Protein AF-A0A359E6H4-F1 (afdb_monomer_lite)

Structure (mmCIF, N/CA/C/O backbone):
data_AF-A0A359E6H4-F1
#
_entry.id   AF-A0A359E6H4-F1
#
loop_
_atom_site.group_PDB
_atom_site.id
_atom_site.type_symbol
_atom_site.label_atom_id
_atom_site.label_alt_id
_atom_site.label_comp_id
_atom_site.label_asym_id
_atom_site.label_entity_id
_atom_site.label_seq_id
_atom_site.pdbx_PDB_ins_code
_atom_site.Cartn_x
_atom_site.Cartn_y
_atom_site.Cartn_z
_atom_site.occupancy
_atom_site.B_iso_or_equiv
_atom_site.auth_seq_id
_atom_site.auth_comp_id
_atom_site.auth_asym_id
_atom_site.auth_atom_id
_atom_site.pdbx_PDB_model_num
ATOM 1 N N . TYR A 1 1 ? 8.105 18.086 -6.329 1.00 47.44 1 TYR A N 1
ATOM 2 C CA . TYR A 1 1 ? 9.337 17.326 -6.606 1.00 47.44 1 TYR A CA 1
ATOM 3 C C . TYR A 1 1 ? 8.910 16.071 -7.336 1.00 47.44 1 TYR A C 1
ATOM 5 O O . TYR A 1 1 ? 8.106 15.325 -6.788 1.00 47.44 1 TYR A O 1
ATOM 13 N N . GLU A 1 2 ? 9.339 15.904 -8.579 1.00 53.31 2 GLU A N 1
ATOM 14 C CA . GLU A 1 2 ? 9.040 14.716 -9.380 1.00 53.31 2 GLU A CA 1
ATOM 15 C C . GLU A 1 2 ? 10.196 13.729 -9.184 1.00 53.31 2 GLU A C 1
ATOM 17 O O . GLU A 1 2 ? 11.354 14.114 -9.321 1.00 53.31 2 GLU A O 1
ATOM 22 N N . GLN A 1 3 ? 9.899 12.498 -8.760 1.00 60.84 3 GLN A N 1
ATOM 23 C CA . GLN A 1 3 ? 10.929 11.462 -8.625 1.00 60.84 3 GLN A CA 1
ATOM 24 C C . GLN A 1 3 ? 11.437 11.054 -10.014 1.00 60.84 3 GLN A C 1
ATOM 26 O O . GLN A 1 3 ? 10.607 10.918 -10.920 1.00 60.84 3 GLN A O 1
ATOM 31 N N . PRO A 1 4 ? 12.749 10.819 -10.177 1.00 62.72 4 PRO A N 1
ATOM 32 C CA . PRO A 1 4 ? 13.340 10.478 -11.462 1.00 62.72 4 PRO A CA 1
ATOM 33 C C . PRO A 1 4 ? 12.734 9.183 -12.012 1.00 62.72 4 PRO A C 1
ATOM 35 O O . PRO A 1 4 ? 12.682 8.150 -11.341 1.00 62.72 4 PRO A O 1
ATOM 38 N N . SER A 1 5 ? 12.251 9.256 -13.252 1.00 65.81 5 SER A N 1
ATOM 39 C CA . SER A 1 5 ? 11.793 8.104 -14.035 1.00 65.81 5 SER A CA 1
ATOM 40 C C . SER A 1 5 ? 12.916 7.490 -14.876 1.00 65.81 5 SER A C 1
ATOM 42 O O . SER A 1 5 ? 12.679 6.497 -15.569 1.00 65.81 5 SER A O 1
ATOM 44 N N . SER A 1 6 ? 14.117 8.080 -14.842 1.00 74.00 6 SER A N 1
ATOM 45 C CA . SER A 1 6 ? 15.315 7.588 -15.517 1.00 74.00 6 SER A CA 1
ATOM 46 C C . SER A 1 6 ? 16.258 6.888 -14.524 1.00 74.00 6 SER A C 1
ATOM 48 O O . SER A 1 6 ? 16.288 7.242 -13.346 1.00 74.00 6 SER A O 1
ATOM 50 N N . LEU A 1 7 ? 17.029 5.895 -14.977 1.00 77.56 7 LEU A N 1
ATOM 51 C CA . LEU A 1 7 ? 18.094 5.285 -14.172 1.00 77.56 7 LEU A CA 1
ATOM 52 C C . LEU A 1 7 ? 19.286 6.234 -14.018 1.00 77.56 7 LEU A C 1
ATOM 54 O O . LEU A 1 7 ? 19.918 6.243 -12.969 1.00 77.56 7 LEU A O 1
ATOM 58 N N . ASP A 1 8 ? 19.580 7.026 -15.050 1.00 76.88 8 ASP A N 1
ATOM 59 C CA . ASP A 1 8 ? 20.718 7.950 -15.049 1.00 76.88 8 ASP A CA 1
ATOM 60 C C . ASP A 1 8 ? 20.575 9.034 -13.963 1.00 76.88 8 ASP A C 1
ATOM 62 O O . ASP A 1 8 ? 21.579 9.509 -13.436 1.00 76.88 8 ASP A O 1
ATOM 66 N N . ASP A 1 9 ? 19.335 9.359 -13.579 1.00 77.44 9 ASP A N 1
ATOM 67 C CA . ASP A 1 9 ? 19.010 10.291 -12.495 1.00 77.44 9 ASP A CA 1
ATOM 68 C C . ASP A 1 9 ? 18.533 9.579 -11.211 1.00 77.44 9 ASP A C 1
ATOM 70 O O . ASP A 1 9 ? 18.143 10.244 -10.249 1.00 77.44 9 ASP A O 1
ATOM 74 N N . TYR A 1 10 ? 18.516 8.238 -11.175 1.00 82.25 10 TYR A N 1
ATOM 75 C CA . TYR A 1 10 ? 18.074 7.480 -10.003 1.00 82.25 10 TYR A CA 1
ATOM 76 C C . TYR A 1 10 ? 19.144 7.475 -8.910 1.00 82.25 10 TYR A C 1
ATOM 78 O O . TYR A 1 10 ? 20.218 6.897 -9.066 1.00 82.25 10 TYR A O 1
ATOM 86 N N . ASP A 1 11 ? 18.794 8.057 -7.766 1.00 82.88 11 ASP A N 1
ATOM 87 C CA . ASP A 1 11 ? 19.563 7.983 -6.530 1.00 82.88 11 ASP A CA 1
ATOM 88 C C . ASP A 1 11 ? 18.791 7.146 -5.488 1.00 82.88 11 ASP A C 1
ATOM 90 O O . ASP A 1 11 ? 17.731 7.588 -5.025 1.00 82.88 11 ASP A O 1
ATOM 94 N N . PRO A 1 12 ? 19.272 5.947 -5.104 1.00 80.19 12 PRO A N 1
ATOM 95 C CA . PRO A 1 12 ? 18.596 5.109 -4.114 1.00 80.19 12 PRO A CA 1
ATOM 96 C C . PRO A 1 12 ? 18.515 5.758 -2.725 1.00 80.19 12 PRO A C 1
ATOM 98 O O . PRO A 1 12 ? 17.591 5.444 -1.974 1.00 80.19 12 PRO A O 1
ATOM 101 N N . ASP A 1 13 ? 19.402 6.699 -2.386 1.00 85.31 13 ASP A N 1
ATOM 102 C CA . ASP A 1 13 ? 19.354 7.415 -1.104 1.00 85.31 13 ASP A CA 1
ATOM 103 C C . ASP A 1 13 ? 18.166 8.396 -1.036 1.00 85.31 13 ASP A C 1
ATOM 105 O O . ASP A 1 13 ? 17.739 8.822 0.044 1.00 85.31 13 ASP A O 1
ATOM 109 N N . CYS A 1 14 ? 17.576 8.732 -2.187 1.00 84.69 14 CYS A N 1
ATOM 110 C CA . CYS A 1 14 ? 16.382 9.563 -2.271 1.00 84.69 14 CYS A CA 1
ATOM 111 C C . CYS A 1 14 ? 15.078 8.785 -2.021 1.00 84.69 14 CYS A C 1
ATOM 113 O O . CYS A 1 14 ? 14.044 9.424 -1.781 1.00 84.69 14 CYS A O 1
ATOM 115 N N . ASP A 1 15 ? 15.095 7.450 -2.011 1.00 89.38 15 ASP A N 1
ATOM 116 C CA . ASP A 1 15 ? 13.931 6.638 -1.651 1.00 89.38 15 ASP A CA 1
ATOM 117 C C . ASP A 1 15 ? 13.612 6.743 -0.140 1.00 89.38 15 ASP A C 1
ATOM 119 O O . ASP A 1 15 ? 14.373 7.267 0.676 1.00 89.38 15 ASP A O 1
ATOM 123 N N . ILE A 1 16 ? 12.412 6.309 0.249 1.00 90.81 16 ILE A N 1
ATOM 124 C CA . ILE A 1 16 ? 12.001 6.155 1.648 1.00 90.81 16 ILE A CA 1
ATOM 125 C C . ILE A 1 16 ? 12.100 4.680 2.017 1.00 90.81 16 ILE A C 1
ATOM 127 O O . ILE A 1 16 ? 11.517 3.835 1.339 1.00 90.81 16 ILE A O 1
ATOM 131 N N . GLN A 1 17 ? 12.754 4.389 3.138 1.00 92.88 17 GLN A N 1
ATOM 132 C CA . GLN A 1 17 ? 12.749 3.053 3.722 1.00 92.88 17 GLN A CA 1
ATOM 133 C C . GLN A 1 17 ? 11.508 2.826 4.586 1.00 92.88 17 GLN A C 1
ATOM 135 O O . GLN A 1 17 ? 11.049 3.726 5.295 1.00 92.88 17 GLN A O 1
ATOM 140 N N . PHE A 1 18 ? 10.971 1.612 4.535 1.00 91.38 18 PHE A N 1
ATOM 141 C CA . PHE A 1 18 ? 9.938 1.139 5.452 1.00 91.38 18 PHE A CA 1
ATOM 142 C C . PHE A 1 18 ? 10.170 -0.336 5.787 1.00 91.38 18 PHE A C 1
ATOM 144 O O . PHE A 1 18 ? 10.780 -1.060 5.003 1.00 91.38 18 PHE A O 1
ATOM 151 N N . THR A 1 19 ? 9.670 -0.780 6.939 1.00 94.31 19 THR A N 1
ATOM 152 C CA . THR A 1 19 ? 9.799 -2.172 7.382 1.00 94.31 19 THR A CA 1
ATOM 153 C C . THR A 1 19 ? 8.440 -2.855 7.392 1.00 94.31 19 THR A C 1
ATOM 155 O O . THR A 1 19 ? 7.466 -2.302 7.904 1.00 94.31 19 THR A O 1
ATOM 158 N N . TYR A 1 20 ? 8.388 -4.067 6.852 1.00 93.56 20 TYR A N 1
ATOM 159 C CA . TYR A 1 20 ? 7.236 -4.957 6.921 1.00 93.56 20 TYR A CA 1
ATOM 160 C C . TYR A 1 20 ? 7.740 -6.392 7.092 1.00 93.56 20 TYR A C 1
ATOM 162 O O . TYR A 1 20 ? 8.731 -6.758 6.471 1.00 93.56 20 TYR A O 1
ATOM 170 N N . GLY A 1 21 ? 7.136 -7.169 7.995 1.00 93.75 21 GLY A N 1
ATOM 171 C CA . GLY A 1 21 ? 7.575 -8.549 8.250 1.00 93.75 21 GLY A CA 1
ATOM 172 C C . GLY A 1 21 ? 9.027 -8.708 8.729 1.00 93.75 21 GLY A C 1
ATOM 173 O O . GLY A 1 21 ? 9.632 -9.758 8.579 1.00 93.75 21 GLY A O 1
ATOM 174 N N . GLY A 1 22 ? 9.633 -7.653 9.286 1.00 94.81 22 GLY A N 1
ATOM 175 C CA . GLY A 1 22 ? 11.053 -7.658 9.667 1.00 94.81 22 GLY A CA 1
ATOM 176 C C . GLY A 1 22 ? 12.030 -7.398 8.513 1.00 94.81 22 GLY A C 1
ATOM 177 O O . GLY A 1 22 ? 13.231 -7.294 8.762 1.00 94.81 22 GLY A O 1
ATOM 178 N N . VAL A 1 23 ? 11.537 -7.209 7.287 1.00 95.12 23 VAL A N 1
ATOM 179 C CA . VAL A 1 23 ? 12.338 -6.848 6.113 1.00 95.12 23 VAL A CA 1
ATOM 180 C C . VAL A 1 23 ? 12.196 -5.362 5.804 1.00 95.12 23 VAL A C 1
ATOM 182 O O . VAL A 1 23 ? 11.110 -4.786 5.890 1.00 95.12 23 VAL A O 1
ATOM 185 N N . THR A 1 24 ? 13.315 -4.726 5.456 1.00 94.88 24 THR A N 1
ATOM 186 C CA . THR A 1 24 ? 13.351 -3.321 5.040 1.00 94.88 24 THR A CA 1
ATOM 187 C C . THR A 1 24 ? 13.292 -3.214 3.524 1.00 94.88 24 THR A C 1
ATOM 189 O O . THR A 1 24 ? 14.100 -3.809 2.813 1.00 94.88 24 THR A O 1
ATOM 192 N N . TYR A 1 25 ? 12.366 -2.393 3.046 1.00 93.00 25 TYR A N 1
ATOM 193 C CA . TYR A 1 25 ? 12.103 -2.142 1.636 1.00 93.00 25 TYR A CA 1
ATOM 194 C C . TYR A 1 25 ? 12.259 -0.662 1.304 1.00 93.00 25 TYR A C 1
ATOM 196 O O . TYR A 1 25 ? 12.143 0.201 2.176 1.00 93.00 25 TYR A O 1
ATOM 204 N N . ASN A 1 26 ? 12.453 -0.373 0.018 1.00 92.31 26 ASN A N 1
ATOM 205 C CA . ASN A 1 26 ? 12.496 0.985 -0.512 1.00 92.31 26 ASN A CA 1
ATOM 206 C C . ASN A 1 26 ? 11.199 1.317 -1.248 1.00 92.31 26 ASN A C 1
ATOM 208 O O . ASN A 1 26 ? 10.659 0.499 -2.000 1.00 92.31 26 ASN A O 1
ATOM 212 N N . ARG A 1 27 ? 10.725 2.548 -1.071 1.00 89.38 27 ARG A N 1
ATOM 213 C CA . ARG A 1 27 ? 9.632 3.125 -1.851 1.00 89.38 27 ARG A CA 1
ATOM 214 C C . ARG A 1 27 ? 9.983 4.510 -2.353 1.00 89.38 27 ARG A C 1
ATOM 216 O O . ARG A 1 27 ? 10.684 5.262 -1.681 1.00 89.38 27 ARG A O 1
ATOM 223 N N . ILE A 1 28 ? 9.386 4.888 -3.470 1.00 86.88 28 ILE A N 1
ATOM 224 C CA . ILE A 1 28 ? 9.491 6.258 -3.969 1.00 86.88 28 ILE A CA 1
ATOM 225 C C . ILE A 1 28 ? 8.875 7.273 -2.992 1.00 86.88 28 ILE A C 1
ATOM 227 O O . ILE A 1 28 ? 7.977 6.959 -2.198 1.00 86.88 28 ILE A O 1
ATOM 231 N N . ARG A 1 29 ? 9.262 8.545 -3.125 1.00 83.25 29 ARG A N 1
ATOM 232 C CA . ARG A 1 29 ? 8.463 9.658 -2.584 1.00 83.25 29 ARG A CA 1
ATOM 233 C C . ARG A 1 29 ? 7.412 10.061 -3.601 1.00 83.25 29 ARG A C 1
ATOM 235 O O . ARG A 1 29 ? 7.727 10.297 -4.759 1.00 83.25 29 ARG A O 1
ATOM 242 N N . PHE A 1 30 ? 6.178 10.247 -3.169 1.00 76.56 30 PHE A N 1
ATOM 243 C CA . PHE A 1 30 ? 5.183 10.902 -4.004 1.00 76.56 30 PHE A CA 1
ATOM 244 C C . PHE A 1 30 ? 4.406 11.912 -3.172 1.00 76.56 30 PHE A C 1
ATOM 246 O O . PHE A 1 30 ? 4.000 11.647 -2.039 1.00 76.56 30 PHE A O 1
ATOM 253 N N . THR A 1 31 ? 4.229 13.095 -3.744 1.00 68.50 31 THR A N 1
ATOM 254 C CA . THR A 1 31 ? 3.304 14.105 -3.243 1.00 68.50 31 THR A CA 1
ATOM 255 C C . THR A 1 31 ? 2.079 14.063 -4.127 1.00 68.50 31 THR A C 1
ATOM 257 O O . THR A 1 31 ? 2.210 14.085 -5.350 1.00 68.50 31 THR A O 1
ATOM 260 N N . VAL A 1 32 ? 0.904 14.009 -3.521 1.00 65.31 32 VAL A N 1
ATOM 261 C CA . VAL A 1 32 ? -0.333 14.140 -4.281 1.00 65.31 32 VAL A CA 1
ATOM 262 C C . VAL A 1 32 ? -0.569 15.630 -4.510 1.00 65.31 32 VAL A C 1
ATOM 264 O O . VAL A 1 32 ? -0.518 16.377 -3.528 1.00 65.31 32 VAL A O 1
ATOM 267 N N . PRO A 1 33 ? -0.802 16.093 -5.749 1.00 54.03 33 PRO A N 1
ATOM 268 C CA . PRO A 1 33 ? -1.419 17.394 -5.956 1.00 54.03 33 PRO A CA 1
ATOM 269 C C . PRO A 1 33 ? -2.773 17.376 -5.235 1.00 54.03 33 PRO A C 1
ATOM 271 O O . PRO A 1 33 ? -3.450 16.349 -5.217 1.00 54.03 33 PRO A O 1
ATOM 274 N N . GLU A 1 34 ? -3.120 18.469 -4.567 1.00 56.69 34 GLU A N 1
ATOM 275 C CA . GLU A 1 34 ? -4.326 18.599 -3.742 1.00 56.69 34 GLU A CA 1
ATOM 276 C C . GLU A 1 34 ? -5.595 18.094 -4.469 1.00 56.69 34 GLU A C 1
ATOM 278 O O . GLU A 1 34 ? -5.653 18.126 -5.697 1.00 56.69 34 GLU A O 1
ATOM 283 N N . LEU A 1 35 ? -6.625 17.681 -3.705 1.00 59.03 35 LEU A N 1
ATOM 284 C CA . LEU A 1 35 ? -7.912 17.097 -4.162 1.00 59.03 35 LEU A CA 1
ATOM 285 C C . LEU A 1 35 ? -7.952 15.562 -4.345 1.00 59.03 35 LEU A C 1
ATOM 287 O O . LEU A 1 35 ? -8.481 15.057 -5.330 1.00 59.03 35 LEU A O 1
ATOM 291 N N . SER A 1 36 ? -7.483 14.793 -3.356 1.00 76.38 36 SER A N 1
ATOM 292 C CA . SER A 1 36 ? -7.798 13.354 -3.236 1.00 76.38 36 SER A CA 1
ATOM 293 C C . SER A 1 36 ? -8.761 13.096 -2.075 1.00 76.38 36 SER A C 1
ATOM 295 O O . SER A 1 36 ? -8.310 12.640 -1.026 1.00 76.38 36 SER A O 1
ATOM 297 N N . PRO A 1 37 ? -10.060 13.436 -2.201 1.00 81.50 37 PRO A N 1
ATOM 298 C CA . PRO A 1 37 ? -11.027 13.070 -1.177 1.00 81.50 37 PRO A CA 1
ATOM 299 C C . PRO A 1 37 ? -11.111 11.540 -1.045 1.00 81.50 37 PRO A C 1
ATOM 301 O O . PRO A 1 37 ? -10.872 10.827 -2.031 1.00 81.50 37 PRO A O 1
ATOM 304 N N . PRO A 1 38 ? -11.471 11.036 0.145 1.00 89.19 38 PRO A N 1
ATOM 305 C CA . PRO A 1 38 ? -11.685 9.614 0.332 1.00 89.19 38 PRO A CA 1
ATOM 306 C C . PRO A 1 38 ? -12.872 9.136 -0.502 1.00 89.19 38 PRO A C 1
ATOM 308 O O . PRO A 1 38 ? -13.920 9.782 -0.530 1.00 89.19 38 PRO A O 1
ATOM 311 N N . TYR A 1 39 ? -12.702 7.990 -1.155 1.00 93.00 39 TYR A N 1
ATOM 312 C CA . TYR A 1 39 ? -13.798 7.236 -1.764 1.00 93.00 39 TYR A CA 1
ATOM 313 C C . TYR A 1 39 ? -14.562 6.456 -0.700 1.00 93.00 39 TYR A C 1
ATOM 315 O O . TYR A 1 39 ? -15.790 6.433 -0.705 1.00 93.00 39 TYR A O 1
ATOM 323 N N . GLU A 1 40 ? -13.823 5.872 0.240 1.00 96.06 40 GLU A N 1
ATOM 324 C CA . GLU A 1 40 ? -14.367 5.118 1.359 1.00 96.06 40 GLU A CA 1
ATOM 325 C C . GLU A 1 40 ? -13.501 5.323 2.602 1.00 96.06 40 GLU A C 1
ATOM 327 O O . GLU A 1 40 ? -12.296 5.600 2.527 1.00 96.06 40 GLU A O 1
ATOM 332 N N . VAL A 1 41 ? -14.140 5.196 3.758 1.00 96.81 41 VAL A N 1
ATOM 333 C CA . VAL A 1 41 ? -13.487 5.100 5.057 1.00 96.81 41 VAL A CA 1
ATOM 334 C C . VAL A 1 41 ? -14.105 3.930 5.804 1.00 96.81 41 VAL A C 1
ATOM 336 O O . VAL A 1 41 ? -15.319 3.744 5.757 1.00 96.81 41 VAL A O 1
ATOM 339 N N . ASP A 1 42 ? -13.277 3.181 6.515 1.00 98.12 42 ASP A N 1
ATOM 340 C CA . ASP A 1 42 ? -13.731 2.161 7.455 1.00 98.12 42 ASP A CA 1
ATOM 341 C C . ASP A 1 42 ? -12.877 2.244 8.718 1.00 98.12 42 ASP A C 1
ATOM 343 O O . ASP A 1 42 ? -11.735 2.720 8.685 1.00 98.12 42 ASP A O 1
ATOM 347 N N . PHE A 1 43 ? -13.435 1.844 9.851 1.00 97.69 43 PHE A N 1
ATOM 348 C CA . PHE A 1 43 ? -12.758 1.962 11.131 1.00 97.69 43 PHE A CA 1
ATOM 349 C C . PHE A 1 43 ? -13.133 0.836 12.081 1.00 97.69 43 PHE A C 1
ATOM 351 O O . PHE A 1 43 ? -14.238 0.292 12.068 1.00 97.69 43 PHE A O 1
ATOM 358 N N . LYS A 1 44 ? -12.189 0.521 12.960 1.00 97.38 44 LYS A N 1
ATOM 359 C CA . LYS A 1 44 ? -12.395 -0.375 14.088 1.00 97.38 44 LYS A CA 1
ATOM 360 C C . LYS A 1 44 ? -11.610 0.161 15.272 1.00 97.38 44 LYS A C 1
ATOM 362 O O . LYS A 1 44 ? -10.405 0.380 15.170 1.00 97.38 44 L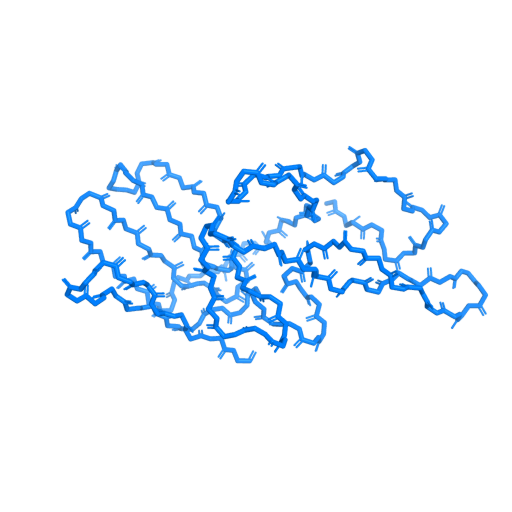YS A O 1
ATOM 367 N N . ASP A 1 45 ? -12.310 0.378 16.380 1.00 95.88 45 ASP A N 1
ATOM 368 C CA . ASP A 1 45 ? -11.771 1.054 17.559 1.00 95.88 45 ASP A CA 1
ATOM 369 C C . ASP A 1 45 ? -11.178 2.431 17.181 1.00 95.88 45 ASP A C 1
ATOM 371 O O . ASP A 1 45 ? -11.861 3.245 16.558 1.00 95.88 45 ASP A O 1
ATOM 375 N N . GLU A 1 46 ? -9.920 2.701 17.532 1.00 96.81 46 GLU A N 1
ATOM 376 C CA . GLU A 1 46 ? -9.215 3.950 17.200 1.00 96.81 46 GLU A CA 1
ATOM 377 C C . GLU A 1 46 ? -8.514 3.907 15.830 1.00 96.81 46 GLU A C 1
ATOM 379 O O . GLU A 1 46 ? -7.946 4.910 15.387 1.00 96.81 46 GLU A O 1
ATOM 384 N N . VAL A 1 47 ? -8.543 2.752 15.153 1.00 97.94 47 VAL A N 1
ATOM 385 C CA . VAL A 1 47 ? -7.885 2.556 13.862 1.00 97.94 47 VAL A CA 1
ATOM 386 C C . VAL A 1 47 ? -8.837 2.936 12.738 1.00 97.94 47 VAL A C 1
ATOM 388 O O . VAL A 1 47 ? -9.893 2.327 12.568 1.00 97.94 47 VAL A O 1
ATOM 391 N N . VAL A 1 48 ? -8.436 3.921 11.940 1.00 98.25 48 VAL A N 1
ATOM 392 C CA . VAL A 1 48 ? -9.203 4.431 10.799 1.00 98.25 48 VAL A CA 1
ATOM 393 C C . VAL A 1 48 ? -8.415 4.192 9.522 1.00 98.25 48 VAL A C 1
ATOM 395 O O . VAL A 1 48 ? -7.227 4.510 9.454 1.00 98.25 48 VAL A O 1
ATOM 398 N N . PHE A 1 49 ? -9.083 3.686 8.492 1.00 98.00 49 PHE A N 1
ATOM 399 C CA . PHE A 1 49 ? -8.547 3.606 7.143 1.00 98.00 49 PHE A CA 1
ATOM 400 C C . PHE A 1 49 ? -9.290 4.543 6.197 1.00 98.00 49 PHE A C 1
ATOM 402 O O . PHE A 1 49 ? -10.489 4.777 6.329 1.00 98.00 49 PHE A O 1
ATOM 409 N N . SER A 1 50 ? -8.562 5.067 5.216 1.00 96.31 50 SER A N 1
ATOM 410 C CA . SER A 1 50 ? -9.098 5.930 4.169 1.00 96.31 50 SER A CA 1
ATOM 411 C C . SER A 1 50 ? -8.584 5.480 2.804 1.00 96.31 50 SER A C 1
ATOM 413 O O . SER A 1 50 ? -7.376 5.460 2.554 1.00 96.31 50 SER A O 1
ATOM 415 N N . ALA A 1 51 ? -9.520 5.117 1.929 1.00 94.81 51 ALA A N 1
ATOM 416 C CA . ALA A 1 51 ? -9.295 4.762 0.535 1.00 94.81 51 ALA A CA 1
ATOM 417 C C . ALA A 1 51 ? -9.277 6.029 -0.329 1.00 94.81 51 ALA A C 1
ATOM 419 O O . ALA A 1 51 ? -10.295 6.711 -0.439 1.00 94.81 51 ALA A O 1
ATOM 420 N N . ASN A 1 52 ? -8.134 6.354 -0.940 1.00 90.81 52 ASN A N 1
ATOM 421 C CA . ASN A 1 52 ? -7.960 7.579 -1.723 1.00 90.81 52 ASN A CA 1
ATOM 422 C C . ASN A 1 52 ? -7.468 7.281 -3.144 1.00 90.81 52 ASN A C 1
ATOM 424 O O . ASN A 1 52 ? -6.563 6.473 -3.341 1.00 90.81 52 ASN A O 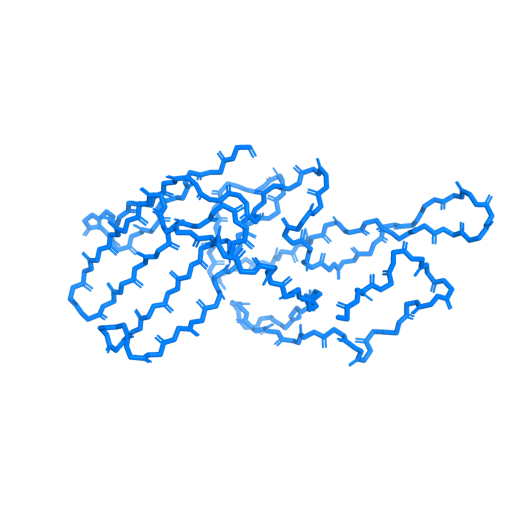1
ATOM 428 N N . PHE A 1 53 ? -7.976 8.026 -4.131 1.00 85.75 53 PHE A N 1
ATOM 429 C CA . PHE A 1 53 ? -7.649 7.805 -5.547 1.00 85.75 53 PHE A CA 1
ATOM 430 C C . PHE A 1 53 ? -6.221 8.171 -5.946 1.00 85.75 53 PHE A C 1
ATOM 432 O O . PHE A 1 53 ? -5.656 7.565 -6.846 1.00 85.75 53 PHE A O 1
ATOM 439 N N . SER A 1 54 ? -5.623 9.194 -5.342 1.00 81.81 54 SER A N 1
ATOM 440 C CA . SER A 1 54 ? -4.213 9.518 -5.601 1.00 81.81 54 SER A CA 1
ATOM 441 C C . SER A 1 54 ? -3.377 9.580 -4.323 1.00 81.81 54 SER A C 1
ATOM 443 O O . SER A 1 54 ? -2.213 9.968 -4.351 1.00 81.81 54 SER A O 1
ATOM 445 N N . GLY A 1 55 ? -3.959 9.150 -3.198 1.00 84.62 55 GLY A N 1
ATOM 446 C CA . GLY A 1 55 ? -3.296 9.037 -1.898 1.00 84.62 55 GLY A CA 1
ATOM 447 C C . GLY A 1 55 ? -2.959 7.603 -1.489 1.00 84.62 55 GLY A C 1
ATOM 448 O O . GLY A 1 55 ? -2.165 7.427 -0.563 1.00 84.62 55 GLY A O 1
ATOM 449 N N . GLY A 1 56 ? -3.513 6.600 -2.179 1.00 89.25 56 GLY A N 1
ATOM 450 C CA . GLY A 1 56 ? -3.456 5.204 -1.761 1.00 89.25 56 GLY A CA 1
ATOM 451 C C . GLY A 1 56 ? -4.308 4.938 -0.518 1.00 89.25 56 GLY A C 1
ATOM 452 O O . GLY A 1 56 ? -5.193 5.724 -0.164 1.00 89.25 56 GLY A O 1
ATOM 453 N N . LEU A 1 57 ? -4.012 3.834 0.167 1.00 93.38 57 LEU A N 1
ATOM 454 C CA . LEU A 1 57 ? -4.610 3.527 1.460 1.00 93.38 57 LEU A CA 1
ATOM 455 C C . LEU A 1 57 ? -3.856 4.271 2.566 1.00 93.38 57 LEU A C 1
ATOM 457 O O . LEU A 1 57 ? -2.645 4.106 2.738 1.00 93.38 57 LEU A O 1
ATOM 461 N N . LEU A 1 58 ? -4.579 5.084 3.330 1.00 94.38 58 LEU A N 1
ATOM 462 C CA . LEU A 1 58 ? -4.056 5.739 4.523 1.00 94.38 58 LEU A CA 1
ATOM 463 C C . LEU A 1 58 ? -4.604 5.056 5.771 1.00 94.38 58 LEU A C 1
ATOM 465 O O . LEU A 1 58 ? -5.754 4.620 5.780 1.00 94.38 58 LEU A O 1
ATOM 469 N N . ARG A 1 59 ? -3.787 5.002 6.822 1.00 96.75 59 ARG A 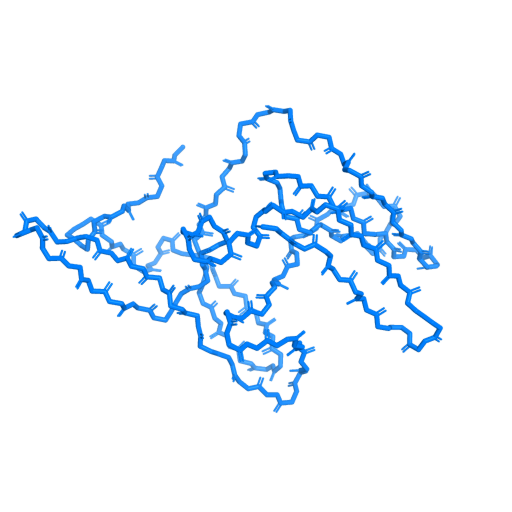N 1
ATOM 470 C CA . ARG A 1 59 ? -4.163 4.514 8.148 1.00 96.75 59 ARG A CA 1
ATOM 471 C C . ARG A 1 59 ? -3.868 5.576 9.194 1.00 96.75 59 ARG A C 1
ATOM 473 O O . ARG A 1 59 ? -2.820 6.211 9.151 1.00 96.75 59 ARG A O 1
ATOM 480 N N . SER A 1 60 ? -4.768 5.706 10.151 1.00 97.94 60 SER A N 1
ATOM 481 C CA . SER A 1 60 ? -4.540 6.362 11.430 1.00 97.94 60 SER A CA 1
ATOM 482 C C . SER A 1 60 ? -4.765 5.343 12.543 1.00 97.94 60 SER A C 1
ATOM 484 O O . SER A 1 60 ? -5.645 4.493 12.430 1.00 97.94 60 SER A O 1
ATOM 486 N N . THR A 1 61 ? -3.971 5.418 13.608 1.00 97.81 61 THR A N 1
ATOM 487 C CA . THR A 1 61 ? -4.144 4.613 14.831 1.00 97.81 61 THR A CA 1
ATOM 488 C C . THR A 1 61 ? -4.503 5.478 16.040 1.00 97.81 61 THR A C 1
ATOM 490 O O . THR A 1 61 ? -4.384 5.029 17.172 1.00 97.81 61 THR A O 1
ATOM 493 N N . ASP A 1 62 ? -4.860 6.738 15.802 1.00 97.56 62 ASP A N 1
ATOM 494 C CA . ASP A 1 62 ? -5.145 7.756 16.814 1.00 97.56 62 ASP A CA 1
ATOM 495 C C . ASP A 1 62 ? -6.407 8.559 16.456 1.00 97.56 62 ASP A C 1
ATOM 497 O O . ASP A 1 62 ? -6.513 9.760 16.728 1.00 97.56 62 ASP A O 1
ATOM 501 N N . PHE A 1 63 ? -7.367 7.868 15.831 1.00 95.75 63 PHE A N 1
ATOM 502 C CA . PHE A 1 63 ? -8.671 8.389 15.428 1.00 95.75 63 PHE A CA 1
ATOM 503 C C . PHE A 1 63 ? -8.605 9.624 14.509 1.00 95.75 63 PHE A C 1
ATOM 505 O O . PHE A 1 63 ? -9.400 10.559 14.603 1.00 95.75 63 PHE A O 1
ATOM 512 N N . GLY A 1 64 ? -7.644 9.617 13.587 1.00 95.62 64 GLY A N 1
ATOM 513 C CA . GLY A 1 64 ? -7.486 10.597 12.517 1.00 95.62 64 GLY A CA 1
ATOM 514 C C . GLY A 1 64 ? -6.588 11.789 12.847 1.00 95.62 64 GLY A C 1
ATOM 515 O O . GLY A 1 64 ? -6.533 12.720 12.040 1.00 95.62 64 GLY A O 1
ATOM 516 N N . GLN A 1 65 ? -5.885 11.787 13.985 1.00 95.81 65 GLN A N 1
ATOM 517 C CA . GLN A 1 65 ? -4.965 12.872 14.351 1.00 95.81 65 GLN A CA 1
ATOM 518 C C . GLN A 1 65 ? -3.668 12.817 13.537 1.00 95.81 65 GLN A C 1
ATOM 520 O O . GLN A 1 65 ? -3.194 13.848 13.054 1.00 95.81 65 GLN A O 1
ATOM 525 N N . THR A 1 66 ? -3.115 11.623 13.337 1.00 96.06 66 THR A N 1
ATOM 526 C CA . THR A 1 66 ? -1.959 11.370 12.479 1.00 96.06 66 THR A CA 1
ATOM 527 C C . THR A 1 66 ? -2.255 10.256 11.483 1.00 96.06 66 THR A C 1
ATOM 529 O O . THR A 1 66 ? -3.087 9.381 11.716 1.00 96.06 66 THR A O 1
ATOM 532 N N . TRP A 1 67 ? -1.593 10.326 10.327 1.00 93.94 67 TRP A N 1
ATOM 533 C CA . TRP A 1 67 ? -1.839 9.430 9.203 1.00 93.94 67 TRP A CA 1
ATOM 534 C C . TRP A 1 67 ? -0.535 8.927 8.606 1.00 93.94 67 TRP A C 1
ATOM 536 O O . TRP A 1 67 ? 0.410 9.689 8.384 1.00 93.94 67 TRP A O 1
ATOM 546 N N . GLU A 1 68 ? -0.524 7.651 8.254 1.00 92.25 68 GLU A N 1
ATOM 547 C CA . GLU A 1 68 ? 0.547 7.006 7.513 1.00 92.25 68 GLU A CA 1
ATOM 548 C C . GLU A 1 68 ? 0.008 6.308 6.263 1.00 92.25 68 GLU A C 1
ATOM 550 O O . GLU A 1 68 ? -1.168 5.960 6.162 1.00 92.25 68 GLU A O 1
ATOM 555 N N . ARG A 1 69 ? 0.890 6.104 5.282 1.00 90.12 69 ARG A N 1
ATOM 556 C CA . ARG A 1 69 ? 0.566 5.355 4.064 1.00 90.12 69 ARG A CA 1
ATOM 557 C C . ARG A 1 69 ? 0.769 3.872 4.305 1.00 90.12 69 ARG A C 1
ATOM 559 O O . ARG A 1 69 ? 1.869 3.471 4.689 1.00 90.12 69 ARG A O 1
ATOM 566 N N . VAL A 1 70 ? -0.244 3.089 3.971 1.00 92.44 70 VAL A N 1
ATOM 567 C CA . VAL A 1 70 ? -0.183 1.632 3.977 1.00 92.44 70 VAL A CA 1
ATOM 568 C C . VAL A 1 70 ? 0.334 1.156 2.624 1.00 92.44 70 VAL A C 1
ATOM 570 O O . VAL A 1 70 ? -0.017 1.701 1.575 1.00 92.44 70 VAL A O 1
ATOM 573 N N . ILE A 1 71 ? 1.224 0.171 2.653 1.00 91.38 71 ILE A N 1
ATOM 574 C CA . ILE A 1 71 ? 1.708 -0.487 1.441 1.00 91.38 71 ILE A CA 1
ATOM 575 C C . ILE A 1 71 ? 0.702 -1.533 0.970 1.00 91.38 71 ILE A C 1
ATOM 577 O O . ILE A 1 71 ? 0.025 -2.154 1.786 1.00 91.38 71 ILE A O 1
ATOM 581 N N . LEU A 1 72 ? 0.626 -1.728 -0.341 1.00 91.19 72 LEU A N 1
ATOM 582 C CA . LEU A 1 72 ? -0.179 -2.778 -0.954 1.00 91.19 72 LEU A CA 1
ATOM 583 C C . LEU A 1 72 ? 0.732 -3.817 -1.626 1.00 91.19 72 LEU A C 1
ATOM 585 O O . LEU A 1 72 ? 1.873 -3.485 -1.985 1.00 91.19 72 LEU A O 1
ATOM 589 N N . PRO A 1 73 ? 0.268 -5.072 -1.755 1.00 90.62 73 PRO A N 1
ATOM 590 C CA . PRO A 1 73 ? 1.095 -6.144 -2.285 1.00 90.62 73 PRO A CA 1
ATOM 591 C C . PRO A 1 73 ? 1.545 -5.916 -3.743 1.00 90.62 73 PRO A C 1
ATOM 593 O O . PRO A 1 73 ? 0.961 -5.096 -4.460 1.00 90.62 73 PRO A O 1
ATOM 596 N N . PRO A 1 74 ? 2.617 -6.603 -4.183 1.00 89.44 74 PRO A N 1
ATOM 597 C CA . PRO A 1 74 ? 2.994 -6.683 -5.596 1.00 89.44 74 PRO A CA 1
ATOM 598 C C . PRO A 1 74 ? 1.890 -7.294 -6.479 1.00 89.44 74 PRO A C 1
ATOM 600 O O . PRO A 1 74 ? 1.051 -8.039 -5.987 1.00 89.44 74 PRO A O 1
ATOM 603 N N . ASP A 1 75 ? 1.943 -7.065 -7.797 1.00 82.38 75 ASP A N 1
ATOM 604 C CA . ASP A 1 75 ? 0.912 -7.487 -8.772 1.00 82.38 75 ASP A CA 1
ATOM 605 C C . ASP A 1 75 ? 0.554 -8.980 -8.731 1.00 82.38 75 ASP A C 1
ATOM 607 O O . ASP A 1 75 ? -0.575 -9.379 -9.008 1.00 82.38 75 ASP A O 1
ATOM 611 N N . ASN A 1 76 ? 1.531 -9.832 -8.422 1.00 85.31 76 ASN A N 1
ATOM 612 C CA . ASN A 1 76 ? 1.375 -11.284 -8.382 1.00 85.31 76 ASN A CA 1
ATOM 613 C C . ASN A 1 76 ? 0.984 -11.817 -6.994 1.00 85.31 76 ASN A C 1
ATOM 615 O O . ASN A 1 76 ? 1.025 -13.029 -6.776 1.00 85.31 76 ASN A O 1
ATOM 619 N N . VAL A 1 77 ? 0.643 -10.931 -6.059 1.00 90.81 77 VAL A N 1
ATOM 620 C CA . VAL A 1 77 ? 0.357 -11.242 -4.660 1.00 90.81 77 VAL A CA 1
ATOM 621 C C . VAL A 1 77 ? -0.979 -10.613 -4.273 1.00 90.81 77 VAL A C 1
ATOM 623 O O . VAL A 1 77 ? -1.193 -9.418 -4.428 1.00 90.81 77 VAL A O 1
ATOM 626 N N . SER A 1 78 ? -1.892 -11.417 -3.732 1.00 89.62 78 SER A N 1
ATOM 627 C CA . SER A 1 78 ? -3.215 -10.942 -3.305 1.00 89.62 78 SER A CA 1
ATOM 628 C C . SER A 1 78 ? -3.290 -10.548 -1.829 1.00 89.62 78 SER A C 1
ATOM 630 O O . SER A 1 78 ? -4.264 -9.929 -1.415 1.00 89.62 78 SER A O 1
ATOM 632 N N . GLU A 1 79 ? -2.305 -10.941 -1.021 1.00 92.75 79 GLU A N 1
ATOM 633 C CA . GLU A 1 79 ? -2.325 -10.783 0.433 1.00 92.75 79 GLU A CA 1
ATOM 634 C C . GLU A 1 79 ? -0.927 -10.447 0.958 1.00 92.75 79 GLU A C 1
ATOM 636 O O . GLU A 1 79 ? 0.059 -11.037 0.523 1.00 92.75 79 GLU A O 1
ATOM 641 N N . LEU A 1 80 ? -0.857 -9.497 1.894 1.00 93.38 80 LEU A N 1
ATOM 642 C CA . LEU A 1 80 ? 0.348 -9.214 2.666 1.00 93.38 80 LEU A CA 1
ATOM 643 C C . LEU A 1 80 ? 0.235 -9.872 4.045 1.00 93.38 80 LEU A C 1
ATOM 645 O O . LEU A 1 80 ? -0.654 -9.531 4.828 1.00 93.38 80 LEU A O 1
ATOM 649 N N . THR A 1 81 ? 1.176 -10.754 4.353 1.00 95.31 81 THR A N 1
ATOM 650 C CA . THR A 1 81 ? 1.428 -11.342 5.672 1.00 95.31 81 THR A CA 1
ATOM 651 C C . THR A 1 81 ? 2.834 -10.976 6.180 1.00 95.31 81 THR A C 1
ATOM 653 O O . THR A 1 81 ? 3.772 -10.910 5.378 1.00 95.31 81 THR A O 1
ATOM 656 N N . PRO A 1 82 ? 3.020 -10.731 7.493 1.00 94.31 82 PRO A N 1
ATOM 657 C CA . PRO A 1 82 ? 4.330 -10.418 8.072 1.00 94.31 82 PRO A CA 1
ATOM 658 C C . PRO A 1 82 ? 5.365 -11.548 7.988 1.00 94.31 82 PRO A C 1
ATOM 660 O O . PRO A 1 82 ? 6.533 -11.312 8.272 1.00 94.31 82 PRO A O 1
ATOM 663 N N . GLU A 1 83 ? 4.947 -12.772 7.680 1.00 96.06 83 GLU A N 1
ATOM 664 C CA . GLU A 1 83 ? 5.819 -13.947 7.629 1.00 96.06 83 GLU A CA 1
ATOM 665 C C . GLU A 1 83 ? 6.524 -14.128 6.276 1.00 96.06 83 GLU A C 1
ATOM 667 O O . GLU A 1 83 ? 7.417 -14.967 6.169 1.00 96.06 83 GLU A O 1
ATOM 672 N N . GLU A 1 84 ? 6.126 -13.364 5.259 1.00 96.00 84 GLU A N 1
ATOM 673 C CA . GLU A 1 84 ? 6.607 -13.496 3.883 1.00 96.00 84 GLU A CA 1
ATOM 674 C C . GLU A 1 84 ? 7.415 -12.270 3.435 1.00 96.00 84 GLU A C 1
ATOM 676 O O . GLU A 1 84 ? 7.196 -11.144 3.893 1.00 96.00 84 GLU A O 1
ATOM 681 N N . ASP A 1 85 ? 8.297 -12.494 2.458 1.00 95.19 85 ASP A N 1
ATOM 682 C CA . ASP A 1 85 ? 9.106 -11.454 1.827 1.00 95.19 85 ASP A CA 1
ATOM 683 C C . ASP A 1 85 ? 8.541 -11.084 0.449 1.00 95.19 85 ASP A C 1
ATOM 685 O O . ASP A 1 85 ? 8.194 -11.950 -0.357 1.00 95.19 85 ASP A O 1
ATOM 689 N N . TYR A 1 86 ? 8.524 -9.789 0.125 1.00 93.44 86 TYR A N 1
ATOM 690 C CA . TYR A 1 86 ? 7.941 -9.285 -1.121 1.00 93.44 86 TYR A CA 1
ATOM 691 C C . TYR A 1 86 ? 8.968 -8.630 -2.044 1.00 93.44 86 TYR A C 1
ATOM 693 O O . TYR A 1 86 ? 9.929 -7.993 -1.609 1.00 93.44 86 TYR A O 1
ATOM 701 N N . LEU A 1 87 ? 8.725 -8.748 -3.350 1.00 91.81 87 LEU A N 1
ATOM 702 C CA . LEU A 1 87 ? 9.478 -8.060 -4.394 1.00 91.81 87 LEU A CA 1
ATOM 703 C C . LEU A 1 87 ? 8.517 -7.214 -5.228 1.00 91.81 87 LEU A C 1
ATOM 705 O O . LEU A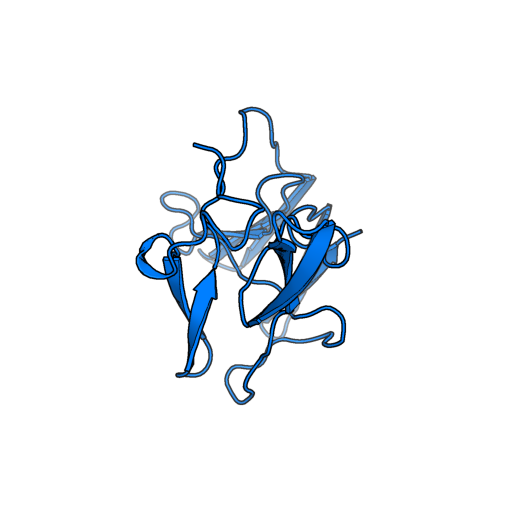 1 87 ? 7.603 -7.747 -5.853 1.00 91.81 87 LEU A O 1
ATOM 709 N N . TRP A 1 88 ? 8.742 -5.901 -5.273 1.00 90.06 88 TRP A N 1
ATOM 710 C CA . TRP A 1 88 ? 7.981 -4.992 -6.133 1.00 90.06 88 TRP A CA 1
ATOM 711 C C . TRP A 1 88 ? 8.779 -4.662 -7.384 1.00 90.06 88 TRP A C 1
ATOM 713 O O . TRP A 1 88 ? 9.950 -4.315 -7.292 1.00 90.06 88 TRP A O 1
ATOM 723 N N . SER A 1 89 ? 8.145 -4.705 -8.553 1.00 86.94 89 SER A N 1
ATOM 724 C CA . SER A 1 89 ? 8.805 -4.341 -9.809 1.00 86.94 89 SER A CA 1
ATOM 725 C C . SER A 1 89 ? 8.535 -2.879 -10.163 1.00 86.94 89 SER A C 1
ATOM 727 O O . SER A 1 89 ? 7.407 -2.509 -10.480 1.00 86.94 89 SER A O 1
ATOM 729 N N . SER A 1 90 ? 9.578 -2.045 -10.149 1.00 85.81 90 SER A N 1
ATOM 730 C CA . SER A 1 90 ? 9.534 -0.664 -10.651 1.00 85.81 90 SER A CA 1
ATOM 731 C C . SER A 1 90 ? 10.413 -0.539 -11.894 1.00 85.81 90 SER A C 1
ATOM 733 O O . SER A 1 90 ? 11.562 -0.979 -11.883 1.00 85.81 90 SER A O 1
ATOM 735 N N . ASN A 1 91 ? 9.874 0.050 -12.965 1.00 84.50 91 ASN A N 1
ATOM 736 C CA . ASN A 1 91 ? 10.618 0.303 -14.198 1.00 84.50 91 ASN A CA 1
ATOM 737 C C . ASN A 1 91 ? 11.323 1.663 -14.130 1.00 84.50 91 ASN A C 1
ATOM 739 O O . ASN A 1 91 ? 10.692 2.680 -13.842 1.00 84.50 91 ASN A O 1
ATOM 743 N N . LEU A 1 92 ? 12.610 1.682 -14.461 1.00 84.00 92 LEU A N 1
ATOM 744 C CA . LEU A 1 92 ? 13.389 2.893 -14.701 1.00 84.00 92 LEU A CA 1
ATOM 745 C C . LEU A 1 92 ? 13.791 2.945 -16.172 1.00 84.00 92 LEU A C 1
ATOM 747 O O . LEU A 1 92 ? 14.288 1.962 -16.722 1.00 84.00 92 LEU A O 1
ATOM 751 N N . SER A 1 93 ? 13.569 4.089 -16.813 1.00 83.88 93 SER A N 1
ATOM 752 C CA . SER A 1 93 ? 13.952 4.309 -18.208 1.00 83.88 93 SER A CA 1
ATOM 753 C C . SER A 1 93 ? 15.442 4.629 -18.310 1.00 83.88 93 SER A C 1
ATOM 755 O O . SER A 1 93 ? 16.002 5.337 -17.486 1.00 83.88 93 SER A O 1
ATOM 757 N N . LEU A 1 94 ? 16.113 4.139 -19.335 1.00 80.62 94 LEU A N 1
ATOM 758 C CA . LEU A 1 94 ? 17.495 4.488 -19.645 1.00 80.62 94 LEU A CA 1
ATOM 759 C C . LEU A 1 94 ? 17.502 5.589 -20.704 1.00 80.62 94 LEU A C 1
ATOM 761 O O . LEU A 1 94 ? 16.631 5.609 -21.577 1.00 80.62 94 LEU A O 1
ATOM 765 N N . SER A 1 95 ? 18.521 6.451 -20.709 1.00 80.06 95 SER A N 1
ATOM 766 C CA . SER A 1 95 ? 18.743 7.409 -21.809 1.00 80.06 95 SER A CA 1
ATOM 767 C C . SER A 1 95 ? 18.849 6.741 -23.187 1.00 80.06 95 SER A C 1
ATOM 769 O O . SER A 1 95 ? 18.563 7.359 -24.210 1.00 80.06 95 SER A O 1
ATOM 771 N N . THR A 1 96 ? 19.197 5.453 -23.223 1.00 81.06 96 THR A N 1
ATOM 772 C CA . THR A 1 96 ? 19.243 4.616 -24.431 1.00 81.06 96 THR A CA 1
ATOM 773 C C . THR A 1 96 ? 17.864 4.184 -24.949 1.00 81.06 96 THR A C 1
ATOM 775 O O . THR A 1 96 ? 17.786 3.520 -25.981 1.00 81.06 96 THR A O 1
ATOM 778 N N . GLY A 1 97 ? 16.778 4.524 -24.247 1.00 80.25 97 GLY A N 1
ATOM 779 C CA . GLY A 1 97 ? 15.403 4.147 -24.592 1.00 80.25 97 GLY A CA 1
ATOM 780 C C . GLY A 1 97 ? 14.989 2.740 -24.144 1.00 80.25 97 GLY A C 1
ATOM 781 O O . GLY A 1 97 ? 13.876 2.313 -24.434 1.00 80.25 97 GLY A O 1
ATOM 782 N N . SER A 1 98 ? 15.863 2.013 -23.444 1.00 84.50 98 SER A N 1
ATOM 783 C CA . SER A 1 98 ? 15.530 0.736 -22.789 1.00 84.50 98 SER A CA 1
ATOM 784 C C . SER A 1 98 ? 14.987 0.964 -21.371 1.00 84.50 98 SER A C 1
ATOM 786 O O . SER A 1 98 ? 15.124 2.062 -20.840 1.00 84.50 98 SER A O 1
ATOM 788 N N . SER A 1 99 ? 14.408 -0.053 -20.727 1.00 85.00 99 SER A N 1
ATOM 789 C CA . SER A 1 99 ? 14.030 -0.000 -19.306 1.00 85.00 99 SER A CA 1
ATOM 790 C C . SER A 1 99 ? 14.735 -1.082 -18.488 1.00 85.00 99 SER A C 1
ATOM 792 O O . SER A 1 99 ? 15.062 -2.154 -18.999 1.00 85.00 99 SER A O 1
ATOM 794 N N . VAL A 1 100 ? 14.971 -0.796 -17.208 1.00 87.12 100 VAL A N 1
ATOM 795 C CA . VAL A 1 100 ? 15.441 -1.766 -16.212 1.00 87.12 100 VAL A CA 1
ATOM 796 C C . VAL A 1 100 ? 14.414 -1.897 -15.093 1.00 87.12 100 VAL A C 1
ATOM 798 O O . VAL A 1 100 ? 13.785 -0.912 -14.706 1.00 87.12 100 VAL A O 1
ATOM 801 N N . GLN A 1 101 ? 14.248 -3.110 -14.571 1.00 87.19 101 GLN A N 1
ATOM 802 C CA . GLN A 1 101 ? 13.421 -3.368 -13.395 1.00 87.19 101 GLN A CA 1
ATOM 803 C C . GLN A 1 101 ? 14.277 -3.381 -12.131 1.00 87.19 101 GLN A C 1
ATOM 805 O O . GLN A 1 101 ? 15.332 -4.015 -12.095 1.00 87.19 101 GLN A O 1
ATOM 810 N N . ILE A 1 102 ? 13.799 -2.705 -11.089 1.00 87.88 102 ILE A N 1
ATOM 811 C CA . ILE A 1 102 ? 14.409 -2.700 -9.756 1.00 87.88 102 ILE A CA 1
ATOM 812 C C . ILE A 1 102 ? 13.389 -3.110 -8.692 1.00 87.88 102 ILE A C 1
ATOM 814 O O . ILE A 1 102 ? 12.187 -2.894 -8.869 1.00 87.88 102 ILE A O 1
ATOM 818 N N . ASN A 1 103 ? 13.878 -3.662 -7.574 1.00 89.75 103 ASN A N 1
ATOM 819 C CA . ASN A 1 103 ? 13.041 -3.974 -6.417 1.00 89.75 103 ASN A CA 1
ATOM 820 C C . ASN A 1 103 ? 12.709 -2.698 -5.627 1.00 89.75 103 ASN A C 1
ATOM 822 O O . ASN A 1 103 ? 13.490 -2.276 -4.772 1.00 89.75 103 ASN A O 1
ATOM 826 N N . ARG A 1 104 ? 11.575 -2.066 -5.936 1.00 90.06 104 ARG A N 1
ATOM 827 C CA . ARG A 1 104 ? 11.139 -0.817 -5.298 1.00 90.06 104 ARG A CA 1
ATOM 828 C C . ARG A 1 104 ? 9.625 -0.682 -5.356 1.00 90.06 104 ARG A C 1
ATOM 830 O O . ARG A 1 104 ? 9.030 -0.822 -6.422 1.00 90.06 104 ARG A O 1
ATOM 837 N N . TYR A 1 105 ? 9.005 -0.335 -4.231 1.00 89.75 105 TYR A N 1
ATOM 838 C CA . TYR A 1 105 ? 7.578 -0.031 -4.198 1.00 89.75 105 TYR A CA 1
ATOM 839 C C . TYR A 1 105 ? 7.301 1.322 -4.870 1.00 89.75 105 TYR A C 1
ATOM 841 O O . TYR A 1 105 ? 7.666 2.382 -4.350 1.00 89.75 105 TYR A O 1
ATOM 849 N N . ASP A 1 106 ? 6.635 1.282 -6.024 1.00 87.44 106 ASP A N 1
ATOM 850 C CA . ASP A 1 106 ? 6.061 2.454 -6.683 1.00 87.44 106 ASP A CA 1
ATOM 851 C C . ASP A 1 106 ? 4.541 2.280 -6.826 1.00 87.44 106 ASP A C 1
ATOM 853 O O . ASP A 1 106 ? 4.093 1.573 -7.730 1.00 87.44 106 ASP A O 1
ATOM 857 N N . PRO A 1 107 ? 3.724 2.924 -5.969 1.00 82.31 107 PRO A N 1
ATOM 858 C CA . PRO A 1 107 ? 2.272 2.800 -6.051 1.00 82.31 107 PRO A CA 1
ATOM 859 C C . PRO A 1 107 ? 1.679 3.436 -7.319 1.00 82.31 107 PRO A C 1
ATOM 861 O O . PRO A 1 107 ? 0.531 3.149 -7.650 1.00 82.31 107 PRO A O 1
ATOM 864 N N . ARG A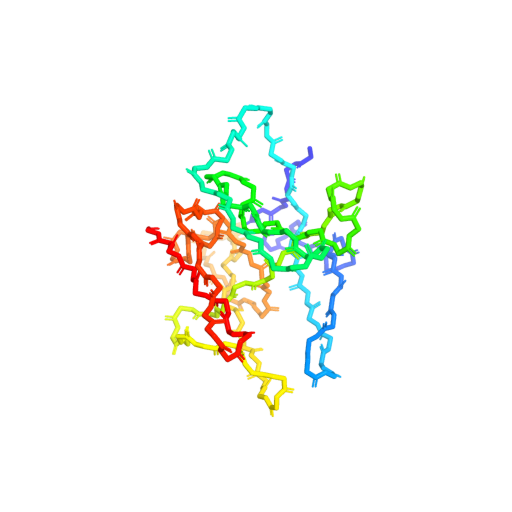 1 108 ? 2.425 4.299 -8.030 1.00 77.81 108 ARG A N 1
ATOM 865 C CA . ARG A 1 108 ? 1.979 4.962 -9.271 1.00 77.81 108 ARG A CA 1
ATOM 866 C C . ARG A 1 108 ? 2.135 4.085 -10.508 1.00 77.81 108 ARG A C 1
ATOM 868 O O . ARG A 1 108 ? 1.574 4.441 -11.536 1.00 77.81 108 ARG A O 1
ATOM 875 N N . SER A 1 109 ? 2.952 3.034 -10.423 1.00 70.00 109 SER A N 1
ATOM 876 C CA . SER A 1 109 ? 3.341 2.195 -11.558 1.00 70.00 109 SER A CA 1
ATOM 877 C C . SER A 1 109 ? 2.136 1.787 -12.410 1.00 70.00 109 SER A C 1
ATOM 879 O O . SER A 1 109 ? 1.096 1.400 -11.870 1.00 70.00 109 SER A O 1
ATOM 881 N N . ASP A 1 110 ? 2.323 1.833 -13.735 1.00 52.50 110 ASP A N 1
ATOM 882 C CA . ASP A 1 110 ? 1.315 1.526 -14.761 1.00 52.50 110 ASP A CA 1
ATOM 883 C C . ASP A 1 110 ? 0.740 0.102 -14.666 1.00 52.50 110 ASP A C 1
ATOM 885 O O . ASP A 1 110 ? -0.275 -0.189 -15.292 1.00 52.50 110 ASP A O 1
ATOM 889 N N . PHE A 1 111 ? 1.379 -0.776 -13.888 1.00 57.25 111 PHE A N 1
ATOM 890 C CA . PHE A 1 111 ? 0.917 -2.143 -13.639 1.00 57.25 111 PHE A CA 1
ATOM 891 C C . PHE A 1 111 ? 0.211 -2.310 -12.289 1.00 57.25 111 PHE A C 1
ATOM 893 O O . PHE A 1 111 ? -0.698 -3.125 -12.192 1.00 57.25 111 PHE A O 1
ATOM 900 N N . LEU A 1 112 ? 0.591 -1.512 -11.283 1.00 58.97 112 LEU A N 1
ATOM 901 C CA . LEU A 1 112 ? 0.227 -1.753 -9.885 1.00 58.97 112 LEU A CA 1
ATOM 902 C C . LEU A 1 112 ? -1.037 -1.024 -9.452 1.00 58.97 112 LEU A C 1
ATOM 904 O O . LEU A 1 112 ? -1.714 -1.516 -8.560 1.00 58.97 112 LEU A O 1
ATOM 908 N N . PHE A 1 113 ? -1.309 0.172 -9.991 1.00 67.88 113 PHE A N 1
ATOM 909 C CA . PHE A 1 113 ? -2.423 1.068 -9.617 1.00 67.88 113 PHE A CA 1
ATOM 910 C C . PHE A 1 113 ? -2.781 1.131 -8.114 1.00 67.88 113 PHE A C 1
ATOM 912 O O . PHE A 1 113 ? -3.844 1.609 -7.732 1.00 67.88 113 PHE A O 1
ATOM 919 N N . ASN A 1 114 ? -1.846 0.758 -7.240 1.00 74.50 114 ASN A N 1
ATOM 920 C CA . ASN A 1 114 ? -1.990 0.688 -5.790 1.00 74.50 114 ASN A CA 1
ATOM 921 C C . ASN A 1 114 ? -2.136 2.083 -5.167 1.00 74.50 114 ASN A C 1
ATOM 923 O O . ASN A 1 114 ? -2.496 2.235 -4.000 1.00 74.50 114 ASN A O 1
ATOM 927 N N . LEU A 1 115 ? -1.868 3.128 -5.952 1.00 79.19 115 LEU A N 1
ATOM 928 C CA . LEU A 1 115 ? -2.184 4.502 -5.601 1.00 79.19 115 LEU A CA 1
ATOM 929 C C . LEU A 1 115 ? -3.684 4.822 -5.702 1.00 79.19 115 LEU A C 1
ATOM 931 O O . LEU A 1 115 ? -4.140 5.744 -5.027 1.00 79.19 115 LEU A O 1
ATOM 935 N N . ARG A 1 116 ? -4.432 4.078 -6.526 1.00 85.69 116 ARG A N 1
ATOM 936 C CA . ARG A 1 116 ? -5.866 4.240 -6.774 1.00 85.69 116 ARG A CA 1
ATOM 937 C C . ARG A 1 116 ? -6.659 3.253 -5.934 1.00 85.69 116 ARG A C 1
ATOM 939 O O . ARG A 1 116 ? -7.008 2.166 -6.384 1.00 85.69 116 ARG A O 1
ATOM 946 N N . VAL A 1 117 ? -6.950 3.654 -4.702 1.00 89.38 117 VAL A N 1
ATOM 947 C CA . VAL A 1 117 ? -7.783 2.857 -3.801 1.00 89.38 117 VAL A CA 1
ATOM 948 C C . VAL A 1 117 ? -9.203 3.406 -3.813 1.00 89.38 117 VAL A C 1
ATOM 950 O O . VAL A 1 117 ? -9.422 4.591 -3.559 1.00 89.38 117 VAL A O 1
ATOM 953 N N . PHE A 1 118 ? -10.156 2.530 -4.113 1.00 91.50 118 PHE A N 1
ATOM 954 C CA . PHE A 1 118 ? -11.575 2.853 -4.250 1.00 91.50 118 PHE A CA 1
ATOM 955 C C . PHE A 1 118 ? -12.418 2.333 -3.094 1.00 91.50 118 PHE A C 1
ATOM 957 O O . PHE A 1 118 ? -13.481 2.891 -2.842 1.00 91.50 118 PHE A O 1
ATOM 964 N N . GLY A 1 119 ? -11.955 1.286 -2.408 1.00 94.25 119 GLY A N 1
ATOM 965 C CA . GLY A 1 119 ? -12.687 0.714 -1.289 1.00 94.25 119 GLY A CA 1
ATOM 966 C C . GLY A 1 119 ? -11.792 0.137 -0.206 1.00 94.25 119 GLY A C 1
ATOM 967 O O . GLY A 1 119 ? -10.644 -0.244 -0.462 1.00 94.25 119 GLY A O 1
ATOM 968 N N . VAL A 1 120 ? -12.330 0.084 1.005 1.00 97.44 120 VAL A N 1
ATOM 969 C CA . VAL A 1 120 ? -11.686 -0.506 2.177 1.00 97.44 120 VAL A CA 1
ATOM 970 C C . VAL A 1 120 ? -12.726 -1.161 3.079 1.00 97.44 120 VAL A C 1
ATOM 972 O O . VAL A 1 120 ? -13.775 -0.586 3.339 1.00 97.44 120 VAL A O 1
ATOM 975 N N . TYR A 1 121 ? -12.422 -2.362 3.570 1.00 97.69 121 TYR A N 1
ATOM 976 C CA . TYR A 1 121 ? -13.284 -3.096 4.494 1.00 97.69 121 TYR A CA 1
ATOM 977 C C . TYR A 1 121 ? -12.465 -3.841 5.550 1.00 97.69 121 TYR A C 1
ATOM 979 O O . TYR A 1 121 ? -11.542 -4.588 5.219 1.00 97.69 121 TYR A O 1
ATOM 987 N N . ILE A 1 122 ? -12.818 -3.670 6.821 1.00 97.88 122 ILE A N 1
ATOM 988 C CA . ILE A 1 122 ? -12.221 -4.361 7.962 1.00 97.88 122 ILE A CA 1
ATOM 989 C C . ILE A 1 122 ? -13.142 -5.510 8.372 1.00 97.88 122 ILE A C 1
ATOM 991 O O . ILE A 1 122 ? -14.275 -5.306 8.814 1.00 97.88 122 ILE A O 1
ATOM 995 N N . ASP A 1 123 ? -12.650 -6.743 8.264 1.00 96.94 123 ASP A N 1
ATOM 996 C CA . ASP A 1 123 ? -13.441 -7.912 8.632 1.00 96.94 123 ASP A CA 1
ATOM 997 C C . ASP A 1 123 ? -13.410 -8.220 10.143 1.00 96.94 123 ASP A C 1
ATOM 999 O O . ASP A 1 123 ? -12.693 -7.624 10.959 1.00 96.94 123 ASP A O 1
ATOM 1003 N N . THR A 1 124 ? -14.219 -9.197 10.551 1.00 95.62 124 THR A N 1
ATOM 1004 C CA . THR A 1 124 ? -14.332 -9.611 11.957 1.00 95.62 124 THR A CA 1
ATOM 1005 C C . THR A 1 124 ? -13.058 -10.248 12.518 1.00 95.62 124 THR A C 1
ATOM 1007 O O . THR A 1 124 ? -12.923 -10.335 13.738 1.00 95.62 124 THR A O 1
ATOM 1010 N N . GLN A 1 125 ? -12.116 -10.645 11.659 1.00 96.00 125 GLN A N 1
ATOM 1011 C CA . GLN A 1 125 ? -10.828 -11.251 12.004 1.00 96.00 125 GLN A CA 1
ATOM 1012 C C . GLN A 1 125 ? -9.675 -10.233 11.987 1.00 96.00 125 GLN A C 1
ATOM 1014 O O . GLN A 1 125 ? -8.519 -10.632 12.084 1.00 96.00 125 GLN A O 1
ATOM 1019 N N . ASN A 1 126 ? -9.975 -8.929 11.912 1.00 93.88 126 ASN A N 1
ATOM 1020 C CA . ASN A 1 126 ? -8.993 -7.841 11.814 1.00 93.88 126 ASN A CA 1
ATOM 1021 C C . ASN A 1 126 ? -8.168 -7.860 10.517 1.00 93.88 126 ASN A C 1
ATOM 1023 O O . ASN A 1 126 ? -7.053 -7.336 10.498 1.00 93.88 126 ASN A O 1
ATOM 1027 N N . ARG A 1 127 ? -8.697 -8.431 9.430 1.00 95.31 127 ARG A N 1
ATOM 1028 C CA . ARG A 1 127 ? -8.080 -8.302 8.105 1.00 95.31 127 ARG A CA 1
ATOM 1029 C C . ARG A 1 127 ? -8.646 -7.093 7.380 1.00 95.31 127 ARG A C 1
ATOM 1031 O O . ARG A 1 127 ? -9.842 -6.815 7.470 1.00 95.31 127 ARG A O 1
ATOM 1038 N N . VAL A 1 128 ? -7.779 -6.400 6.651 1.00 96.88 128 VAL A N 1
ATOM 1039 C CA . VAL A 1 128 ? -8.140 -5.234 5.844 1.00 96.88 128 VAL A CA 1
ATOM 1040 C C . VAL A 1 128 ? -8.167 -5.649 4.382 1.00 96.88 128 VAL A C 1
ATOM 1042 O O . VAL A 1 128 ? -7.148 -6.041 3.819 1.00 96.88 128 VAL A O 1
ATOM 1045 N N . TRP A 1 129 ? -9.343 -5.555 3.778 1.00 96.44 129 TRP A N 1
ATOM 1046 C CA . TRP A 1 129 ? -9.575 -5.772 2.360 1.00 96.44 129 TRP A CA 1
ATOM 1047 C C . TRP A 1 129 ? -9.534 -4.432 1.641 1.00 96.44 129 TRP A C 1
ATOM 1049 O O . TRP A 1 129 ? -10.109 -3.455 2.118 1.00 96.44 129 TRP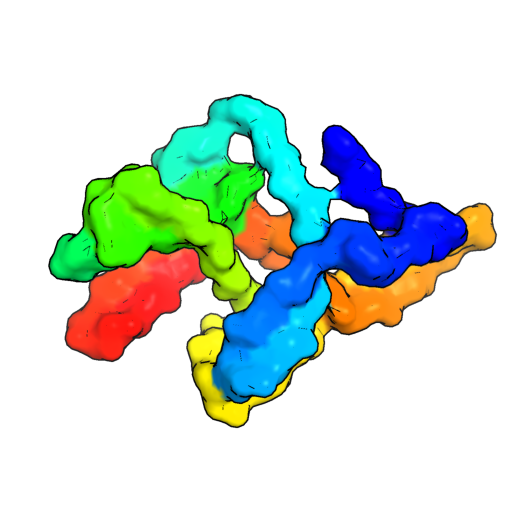 A O 1
ATOM 1059 N N . VAL A 1 130 ? -8.849 -4.384 0.502 1.00 94.38 130 VAL A N 1
ATOM 1060 C CA . VAL A 1 130 ? -8.600 -3.142 -0.230 1.00 94.38 130 VAL A CA 1
ATOM 1061 C C . VAL A 1 130 ? -9.012 -3.333 -1.681 1.00 94.38 130 VAL A C 1
ATOM 1063 O O . VAL A 1 130 ? -8.545 -4.253 -2.346 1.00 94.38 130 VAL A O 1
ATOM 1066 N N . GLY A 1 131 ? -9.896 -2.464 -2.165 1.00 91.62 131 GLY A N 1
ATOM 1067 C CA . GLY A 1 131 ? -10.298 -2.420 -3.566 1.00 91.62 131 GLY A CA 1
ATOM 1068 C C . GLY A 1 131 ? -9.426 -1.442 -4.344 1.00 91.62 131 GLY A C 1
ATOM 1069 O O . GLY A 1 131 ? -9.535 -0.231 -4.139 1.00 91.62 131 GLY A O 1
ATOM 1070 N N . THR A 1 132 ? -8.590 -1.957 -5.239 1.00 87.12 132 THR A N 1
ATOM 1071 C CA . THR A 1 132 ? -7.835 -1.187 -6.242 1.00 87.12 132 THR A CA 1
ATOM 1072 C C . THR A 1 132 ? -8.447 -1.397 -7.633 1.00 87.12 132 THR A C 1
ATOM 1074 O O . THR A 1 132 ? -9.364 -2.209 -7.785 1.00 87.12 132 THR A O 1
ATOM 1077 N N . GLY A 1 133 ? -8.015 -0.641 -8.646 1.00 73.62 133 GLY A N 1
ATOM 1078 C CA . GLY A 1 133 ? -8.540 -0.757 -10.015 1.00 73.62 133 GLY A CA 1
ATOM 1079 C C . GLY A 1 133 ? -7.516 -0.440 -11.079 1.00 73.62 133 GLY A C 1
ATOM 1080 O O . GLY A 1 133 ? -6.464 0.112 -10.706 1.00 73.62 133 GLY A O 1
#

Secondary structure (DSSP, 8-state):
-PPP-BSTT--GGGSEEEEETTEEEEE---PPPS---EEEEEEETTEEEEEETTTEEEEESSTTSS-EEPP---TT-S---TTS----EEEEE-TTS-EEEEE-B-TT-TTT-TT-EEEEEE-TTS-EEEEE-

Foldseek 3Di:
DDAALAPVRDDQVQWDWDDALNDIATAHDDDDDPDFAFLDWDDDDLWIWGFTAQAFIWIDNHNPPDIDHDADAELVDQDDDSNDDGFHWDWHAYPVRDIDTDRYDDCVDPRNVSSGWNDWDQDPVRDIDTDGD

pLDDT: mean 86.54, std 11.46, range [47.44, 98.25]

Radius of gyration: 15.58 Å; chains: 1; bounding box: 35×32×42 Å

Sequence (133 aa):
YEQPSSLDDYDPDCDIQFTYGGVTYNRIRFTVPELSPPYEVDFKDEVVFSANFSGGLLRSTDFGQTWERVILPPDNVSELTPEEDYLWSSNLSLSTGSSVQINRYDPRSDFLFNLRVFGVYIDTQNRVWVGTG